Protein AF-A0A965MEK0-F1 (afdb_monomer)

Radius of gyration: 20.48 Å; Cα contacts (8 Å, |Δi|>4): 71; chains: 1; bounding box: 42×31×61 Å

Nearest PDB structures (foldseek):
  8tqe-assembly1_E  TM=5.462E-01  e=4.179E+00  Xenorhabdus nematophila
  7nna-assembly1_A  TM=4.034E-01  e=3.429E+00  Klebsiella pneumoniae
  8t9d-assembly1_Y  TM=3.726E-01  e=6.208E+00  Homo sapiens

Secondary structure (DSSP, 8-state):
-HHHHHHHHHHHHHHHHHHHHHHHHHHHHTT-EE-STT--EE-HHHHHHHHHHHHHHHHHHHHHHHHHHTTPPP--HHHHHHHHHHHS---

pLDDT: mean 85.06, std 15.3, range [48.62, 98.12]

Structure (mmCIF, N/CA/C/O backbone):
data_AF-A0A965MEK0-F1
#
_entry.id   AF-A0A965MEK0-F1
#
loop_
_atom_site.group_PDB
_atom_site.id
_atom_site.type_symbol
_atom_site.label_atom_id
_atom_site.label_alt_id
_atom_site.label_comp_id
_atom_site.label_asym_id
_atom_site.label_entity_id
_atom_site.label_seq_id
_atom_site.pdbx_PDB_ins_code
_atom_site.Cartn_x
_atom_site.Cartn_y
_atom_site.Cartn_z
_atom_site.occupancy
_atom_site.B_iso_or_equiv
_atom_site.auth_seq_id
_atom_site.auth_comp_id
_atom_site.auth_asym_id
_atom_site.auth_atom_id
_atom_site.pdbx_PDB_model_num
ATOM 1 N N . ILE A 1 1 ? -3.484 7.843 20.956 1.00 80.25 1 ILE A N 1
ATOM 2 C CA . ILE A 1 1 ? -2.481 8.043 19.875 1.00 80.25 1 ILE A CA 1
ATOM 3 C C . ILE A 1 1 ? -2.690 7.003 18.770 1.00 80.25 1 ILE A C 1
ATOM 5 O O . ILE A 1 1 ? -2.508 7.310 17.598 1.00 80.25 1 ILE A O 1
ATOM 9 N N . ASP A 1 2 ? -3.209 5.831 19.123 1.00 87.38 2 ASP A N 1
ATOM 10 C CA . ASP A 1 2 ? -3.276 4.631 18.278 1.00 87.38 2 ASP A CA 1
ATOM 11 C C . ASP A 1 2 ? -4.255 4.739 17.104 1.00 87.38 2 ASP A C 1
ATOM 13 O O . ASP A 1 2 ? -3.950 4.297 16.000 1.00 87.38 2 ASP A O 1
ATOM 17 N N . ILE A 1 3 ? -5.391 5.422 17.285 1.00 90.56 3 ILE A N 1
ATOM 18 C CA . ILE A 1 3 ? -6.338 5.716 16.190 1.00 90.56 3 ILE A CA 1
ATOM 19 C C . ILE A 1 3 ? -5.687 6.609 15.126 1.00 90.56 3 ILE A C 1
ATOM 21 O O . ILE A 1 3 ? -5.853 6.384 13.931 1.00 90.56 3 ILE A O 1
ATOM 25 N N . LEU A 1 4 ? -4.918 7.619 15.546 1.00 92.94 4 LEU A N 1
ATOM 26 C CA . LEU A 1 4 ? -4.230 8.507 14.608 1.00 92.94 4 LEU A CA 1
ATOM 27 C C . LEU A 1 4 ? -3.098 7.769 13.896 1.00 92.94 4 LEU A C 1
ATOM 29 O O . LEU A 1 4 ? -2.977 7.886 12.681 1.00 92.94 4 LEU A O 1
ATOM 33 N N . ALA A 1 5 ? -2.308 6.983 14.632 1.00 93.38 5 ALA A N 1
ATOM 34 C CA . ALA A 1 5 ? -1.231 6.180 14.064 1.00 93.38 5 ALA A CA 1
ATOM 35 C C . ALA A 1 5 ? -1.761 5.160 13.046 1.00 93.38 5 ALA A C 1
ATOM 37 O O . ALA A 1 5 ? -1.231 5.059 11.942 1.00 93.38 5 ALA A O 1
ATOM 38 N N . SER A 1 6 ? -2.845 4.454 13.378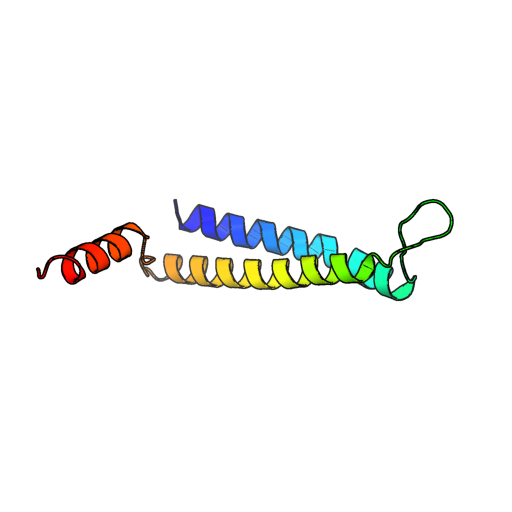 1.00 94.00 6 SER A N 1
ATOM 39 C CA . SER A 1 6 ? -3.469 3.488 12.469 1.00 94.00 6 SER A CA 1
ATOM 40 C C . SER A 1 6 ? -4.121 4.155 11.259 1.00 94.00 6 SER A C 1
ATOM 42 O O . SER A 1 6 ? -3.916 3.698 10.138 1.00 94.00 6 SER A O 1
ATOM 44 N N . GLY A 1 7 ? -4.807 5.286 11.445 1.00 96.44 7 GLY A N 1
ATOM 45 C CA . GLY A 1 7 ? -5.361 6.078 10.345 1.00 96.44 7 GLY A CA 1
ATOM 46 C C . GLY A 1 7 ? -4.291 6.613 9.387 1.00 96.44 7 GLY A C 1
ATOM 47 O O . GLY A 1 7 ? -4.443 6.503 8.170 1.00 96.44 7 GLY A O 1
ATOM 48 N N . LEU A 1 8 ? -3.183 7.135 9.922 1.00 97.25 8 LEU A N 1
ATOM 49 C CA . LEU A 1 8 ? -2.025 7.570 9.134 1.00 97.25 8 LEU A CA 1
ATOM 50 C C . LEU A 1 8 ? -1.373 6.398 8.399 1.00 97.25 8 LEU A C 1
ATOM 52 O O . LEU A 1 8 ? -1.020 6.552 7.233 1.00 97.25 8 LEU A O 1
ATOM 56 N N . GLY A 1 9 ? -1.261 5.234 9.044 1.00 96.94 9 GLY A N 1
ATOM 57 C CA . GLY A 1 9 ? -0.759 4.010 8.423 1.00 96.94 9 GLY A CA 1
ATOM 58 C C . GLY A 1 9 ? -1.594 3.601 7.210 1.00 96.94 9 GLY A C 1
ATOM 59 O O . GLY A 1 9 ? -1.045 3.436 6.121 1.00 96.94 9 GLY A O 1
ATOM 60 N N . VAL A 1 10 ? -2.923 3.530 7.354 1.00 97.94 10 VAL A N 1
ATOM 61 C CA . VAL A 1 10 ? -3.834 3.249 6.227 1.00 97.94 10 VAL A CA 1
ATOM 62 C C . VAL A 1 10 ? -3.620 4.255 5.102 1.00 97.94 10 VAL A C 1
ATOM 64 O O . VAL A 1 10 ? -3.385 3.863 3.961 1.00 97.94 10 VAL A O 1
ATOM 67 N N . TRP A 1 11 ? -3.674 5.549 5.418 1.00 98.06 11 TRP A N 1
ATOM 68 C CA . TRP A 1 11 ? -3.542 6.607 4.419 1.00 98.06 11 TRP A CA 1
ATOM 69 C C . TRP A 1 11 ? -2.203 6.539 3.671 1.00 98.06 11 TRP A C 1
ATOM 71 O O . TRP A 1 11 ? -2.171 6.625 2.442 1.00 98.06 11 TRP A O 1
ATOM 81 N N . PHE A 1 12 ? -1.106 6.332 4.397 1.00 97.94 12 PHE A N 1
ATOM 82 C CA . PHE A 1 12 ? 0.238 6.255 3.839 1.00 97.94 12 PHE A CA 1
ATOM 83 C C . PHE A 1 12 ? 0.388 5.067 2.885 1.00 97.94 12 PHE A C 1
ATOM 85 O O . PHE A 1 12 ? 0.790 5.246 1.736 1.00 97.94 12 PHE A O 1
ATOM 92 N N . PHE A 1 13 ? 0.008 3.862 3.317 1.00 97.94 13 PHE A N 1
ATOM 93 C CA . PHE A 1 13 ? 0.166 2.665 2.491 1.00 97.94 13 PHE A CA 1
ATOM 94 C C . PHE A 1 13 ? -0.793 2.626 1.299 1.00 97.94 13 PHE A C 1
ATOM 96 O O . PHE A 1 13 ? -0.395 2.189 0.220 1.00 97.94 13 PHE A O 1
ATOM 103 N N . VAL A 1 14 ? -2.013 3.155 1.441 1.00 97.94 14 VAL A N 1
ATOM 104 C CA . VAL A 1 14 ? -2.915 3.360 0.297 1.00 97.94 14 VAL A CA 1
ATOM 105 C C . VAL A 1 14 ? -2.302 4.339 -0.705 1.00 97.94 14 VAL A C 1
ATOM 107 O O . VAL A 1 14 ? -2.358 4.084 -1.904 1.00 97.94 14 VAL A O 1
ATOM 110 N N . SER A 1 15 ? -1.670 5.421 -0.241 1.00 97.50 15 SER A N 1
ATOM 111 C CA . SER A 1 15 ? -1.011 6.390 -1.129 1.00 97.50 15 SER A CA 1
ATOM 112 C C . SER A 1 15 ? 0.156 5.762 -1.898 1.00 97.50 15 SER A C 1
ATOM 114 O O . SER A 1 15 ? 0.280 5.989 -3.100 1.00 97.50 15 SER A O 1
ATOM 116 N N . ILE A 1 16 ? 0.966 4.921 -1.242 1.00 96.44 16 ILE A N 1
ATOM 117 C CA . ILE A 1 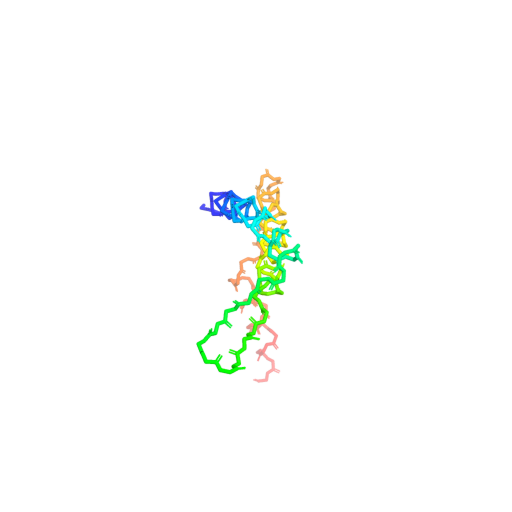16 ? 2.026 4.147 -1.910 1.00 96.44 16 ILE A CA 1
ATOM 118 C 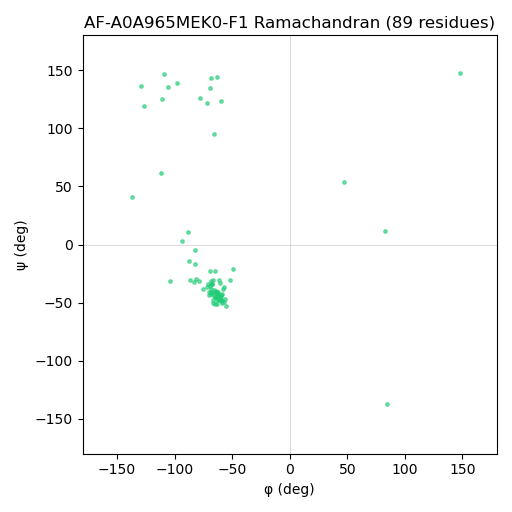C . ILE A 1 16 ? 1.428 3.200 -2.950 1.00 96.44 16 ILE A C 1
ATOM 120 O O . ILE A 1 16 ? 1.905 3.163 -4.081 1.00 96.44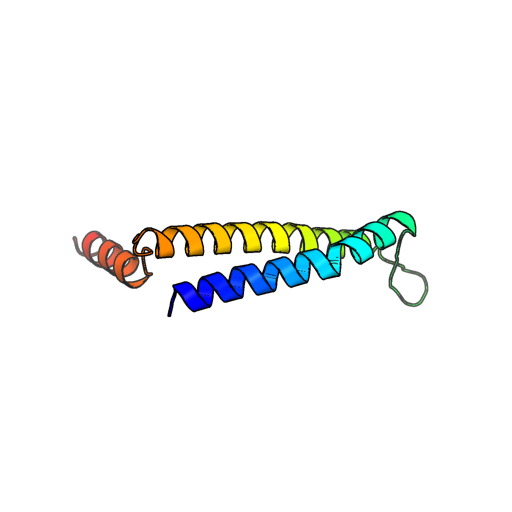 16 ILE A O 1
ATOM 124 N N . ALA A 1 17 ? 0.387 2.444 -2.590 1.00 96.44 17 ALA A N 1
ATOM 125 C CA . ALA A 1 17 ? -0.236 1.491 -3.502 1.00 96.44 17 ALA A CA 1
ATOM 126 C C . ALA A 1 17 ? -0.820 2.194 -4.738 1.00 96.44 17 ALA A C 1
ATOM 128 O O . ALA A 1 17 ? -0.587 1.755 -5.860 1.00 96.44 17 ALA A O 1
ATOM 129 N N . MET A 1 18 ? -1.519 3.315 -4.544 1.00 95.94 18 MET A N 1
ATOM 130 C CA . MET A 1 18 ? -2.078 4.119 -5.634 1.00 95.94 18 MET A CA 1
ATOM 131 C C . MET A 1 18 ? -0.989 4.701 -6.539 1.00 95.94 18 MET A C 1
ATOM 133 O O . MET A 1 18 ? -1.115 4.620 -7.756 1.00 95.94 18 MET A O 1
ATOM 137 N N . GLY A 1 19 ? 0.083 5.252 -5.960 1.00 95.06 19 GLY A N 1
ATOM 138 C CA . GLY A 1 19 ? 1.196 5.808 -6.733 1.00 95.06 19 GLY A CA 1
ATOM 139 C C . GLY A 1 19 ? 2.012 4.745 -7.474 1.00 95.06 19 GLY A C 1
ATOM 140 O O . GLY A 1 19 ? 2.481 4.995 -8.574 1.00 95.06 19 GLY A O 1
ATOM 141 N N . GLY A 1 20 ? 2.160 3.550 -6.899 1.00 92.56 20 GLY A N 1
ATOM 142 C CA . GLY A 1 20 ? 2.963 2.472 -7.478 1.00 92.56 20 GLY A CA 1
ATOM 143 C C . GLY A 1 20 ? 2.224 1.567 -8.467 1.00 92.56 20 GLY A C 1
ATOM 144 O O . GLY A 1 20 ? 2.876 0.802 -9.172 1.00 92.56 20 GLY A O 1
ATOM 145 N N . PHE A 1 21 ? 0.889 1.609 -8.523 1.00 94.75 21 PHE A N 1
ATOM 146 C CA . PHE A 1 21 ? 0.100 0.686 -9.346 1.00 94.75 21 PHE A CA 1
ATOM 147 C C . PHE A 1 21 ? 0.355 0.855 -10.848 1.00 94.75 21 PHE A C 1
ATOM 149 O O . PHE A 1 21 ? 0.634 -0.124 -11.541 1.00 94.75 21 PHE A O 1
ATOM 156 N N . GLU A 1 22 ? 0.269 2.088 -11.349 1.00 94.00 22 GLU A N 1
ATOM 157 C CA . GLU A 1 22 ? 0.453 2.388 -12.773 1.00 94.00 22 GLU A CA 1
ATOM 158 C C . GLU A 1 22 ? 1.900 2.117 -13.207 1.00 94.00 22 GLU A C 1
ATOM 160 O O . GLU A 1 22 ? 2.133 1.368 -14.156 1.00 94.00 22 GLU A O 1
ATOM 165 N N . ASP A 1 23 ? 2.868 2.607 -12.432 1.00 91.44 23 ASP A N 1
ATOM 166 C CA . ASP A 1 23 ? 4.300 2.393 -12.663 1.00 91.44 23 ASP A CA 1
ATOM 167 C C . ASP A 1 23 ? 4.702 0.911 -12.631 1.00 91.44 23 ASP A C 1
ATOM 169 O O . ASP A 1 23 ? 5.614 0.494 -13.350 1.00 91.44 23 ASP A O 1
ATOM 173 N N . MET A 1 24 ? 4.042 0.098 -11.800 1.00 94.50 24 MET A N 1
ATOM 174 C CA . MET A 1 24 ? 4.239 -1.350 -11.778 1.00 94.50 24 MET A CA 1
ATOM 175 C C . MET A 1 24 ? 3.742 -1.980 -13.080 1.00 94.50 24 MET A C 1
ATOM 177 O O . MET A 1 24 ? 4.474 -2.761 -13.686 1.00 94.50 24 MET A O 1
ATOM 181 N N . LEU A 1 25 ? 2.515 -1.663 -13.506 1.00 94.75 25 LEU A N 1
ATOM 182 C CA . LEU A 1 25 ? 1.921 -2.237 -14.716 1.00 94.75 25 LEU A CA 1
ATOM 183 C C . LEU A 1 25 ? 2.719 -1.874 -15.967 1.00 94.75 25 LEU A C 1
ATOM 185 O O . LEU A 1 25 ? 3.024 -2.756 -16.769 1.00 94.75 25 LEU A O 1
ATOM 189 N N . ILE A 1 26 ? 3.100 -0.604 -16.101 1.00 94.19 26 ILE A N 1
ATOM 190 C CA . ILE A 1 26 ? 3.928 -0.137 -17.216 1.00 94.19 26 ILE A CA 1
ATOM 191 C C . ILE A 1 26 ? 5.267 -0.878 -17.217 1.00 94.19 26 ILE A C 1
ATOM 193 O O . ILE A 1 26 ? 5.691 -1.350 -18.267 1.00 94.19 26 ILE A O 1
ATOM 197 N N . GLY A 1 27 ? 5.900 -1.053 -16.052 1.00 91.31 27 GLY A N 1
ATOM 198 C CA . GLY A 1 27 ? 7.166 -1.778 -15.937 1.00 91.31 27 GLY A CA 1
ATOM 199 C C . GLY A 1 27 ? 7.104 -3.215 -16.473 1.00 91.31 27 GLY A C 1
ATOM 200 O O . GLY A 1 27 ? 8.071 -3.679 -17.081 1.00 91.31 27 GLY A O 1
ATOM 201 N N . TRP A 1 28 ? 5.974 -3.908 -16.287 1.00 94.44 28 TRP A N 1
ATOM 202 C CA . TRP A 1 28 ? 5.744 -5.237 -16.870 1.00 94.44 28 TRP A CA 1
ATOM 203 C C . TRP A 1 28 ? 5.521 -5.200 -18.382 1.00 94.44 28 TRP A C 1
ATOM 205 O O . TRP A 1 28 ? 5.967 -6.115 -19.071 1.00 94.44 28 TRP A O 1
ATOM 215 N N . ASP A 1 29 ? 4.841 -4.173 -18.894 1.00 94.50 29 ASP A N 1
ATOM 216 C CA . ASP A 1 29 ? 4.541 -4.030 -20.324 1.00 94.50 29 ASP A CA 1
ATOM 217 C C . ASP A 1 29 ? 5.802 -3.725 -21.147 1.00 94.50 29 ASP A C 1
ATOM 219 O O . ASP A 1 29 ? 6.024 -4.304 -22.210 1.00 94.50 29 ASP A O 1
ATOM 223 N N . VAL A 1 30 ? 6.677 -2.862 -20.623 1.00 93.06 30 VAL A N 1
ATOM 224 C CA . VAL A 1 30 ? 7.877 -2.400 -21.340 1.00 93.06 30 VAL A CA 1
ATOM 225 C C . VAL A 1 30 ? 9.139 -3.217 -21.044 1.00 93.06 30 VAL A C 1
ATOM 227 O O . VAL A 1 30 ? 10.206 -2.865 -21.545 1.00 93.06 30 VAL A O 1
ATOM 230 N N . ASP A 1 31 ? 9.034 -4.288 -20.243 1.00 89.56 31 ASP A N 1
ATOM 231 C CA . ASP A 1 31 ? 10.173 -5.076 -19.737 1.00 89.56 31 ASP A CA 1
ATOM 232 C C . ASP A 1 31 ? 11.266 -4.150 -19.176 1.00 89.56 31 ASP A C 1
ATOM 234 O O . ASP A 1 31 ? 12.421 -4.182 -19.602 1.00 89.56 31 ASP A O 1
ATOM 238 N N . GLU A 1 32 ? 10.877 -3.263 -18.251 1.00 88.00 32 GLU A N 1
ATOM 239 C CA . GLU A 1 32 ? 11.755 -2.222 -17.710 1.00 88.00 32 GLU A CA 1
ATOM 240 C C . GLU A 1 32 ? 12.994 -2.835 -17.041 1.00 88.00 32 GLU A C 1
ATOM 242 O O . GLU A 1 32 ? 12.892 -3.655 -16.116 1.00 88.00 32 GLU A O 1
ATOM 247 N N . ARG A 1 33 ? 14.182 -2.420 -17.504 1.00 89.88 33 ARG A N 1
ATOM 248 C CA . ARG A 1 33 ? 15.468 -2.900 -16.987 1.00 89.88 33 ARG A CA 1
ATOM 249 C C . ARG A 1 33 ? 16.404 -1.757 -16.638 1.00 89.88 33 ARG A C 1
ATOM 251 O O . ARG A 1 33 ? 16.603 -0.848 -17.438 1.00 89.88 33 ARG A O 1
ATOM 258 N N . GLU A 1 34 ? 17.061 -1.879 -15.494 1.00 85.38 34 GLU A N 1
ATOM 259 C CA . GLU A 1 34 ? 18.104 -0.963 -15.031 1.00 85.38 34 GLU A CA 1
ATOM 260 C C . GLU A 1 34 ? 19.478 -1.646 -15.101 1.00 85.38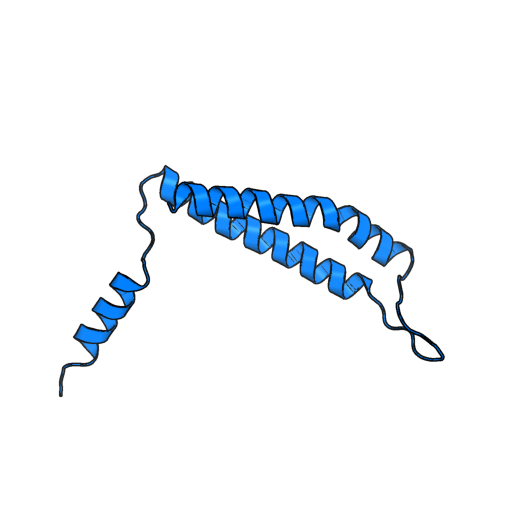 34 GLU A C 1
ATOM 262 O O . GLU A 1 34 ? 19.608 -2.865 -14.945 1.00 85.38 34 GLU A O 1
ATOM 267 N N . GLY A 1 35 ? 20.520 -0.859 -15.384 1.00 84.25 35 GLY A N 1
ATOM 268 C CA . GLY A 1 35 ? 21.909 -1.321 -15.447 1.00 84.25 35 GLY A CA 1
ATOM 269 C C . GLY A 1 35 ? 22.757 -0.566 -16.474 1.00 84.25 35 GLY A C 1
ATOM 270 O O . GLY A 1 35 ? 22.262 -0.142 -17.519 1.00 84.25 35 GLY A O 1
ATOM 271 N N . GLU A 1 36 ? 24.049 -0.416 -16.181 1.00 76.56 36 GLU A N 1
ATOM 272 C CA . GLU A 1 36 ? 25.058 0.162 -17.074 1.00 76.56 36 GLU A CA 1
ATOM 273 C C . GLU A 1 36 ? 25.971 -0.937 -17.658 1.00 76.56 36 GLU A C 1
ATOM 275 O O . GLU A 1 36 ? 26.408 -1.853 -16.959 1.00 76.56 36 GLU A O 1
ATOM 280 N N . GLY A 1 37 ? 26.257 -0.878 -18.965 1.00 74.56 37 GLY A N 1
ATOM 281 C CA . GLY A 1 37 ? 27.103 -1.865 -19.651 1.00 74.56 37 GLY A CA 1
ATOM 282 C C . GLY A 1 37 ? 26.367 -3.135 -20.119 1.00 74.56 37 GLY A C 1
ATOM 283 O O . GLY A 1 37 ? 25.298 -3.058 -20.717 1.00 74.56 37 GLY A O 1
ATOM 284 N N . SER A 1 38 ? 26.980 -4.313 -19.931 1.00 80.00 38 SER A N 1
ATOM 285 C CA . SER A 1 38 ? 26.531 -5.598 -20.519 1.00 80.00 38 SER A CA 1
ATOM 286 C C . SER A 1 38 ? 25.394 -6.292 -19.743 1.00 80.00 38 SER A C 1
ATOM 288 O O . SER A 1 38 ? 24.724 -7.176 -20.275 1.00 80.00 38 SER A O 1
ATOM 290 N N . ILE A 1 39 ? 25.149 -5.902 -18.486 1.00 82.12 39 ILE A N 1
ATOM 291 C CA . ILE A 1 39 ? 24.142 -6.526 -17.615 1.00 82.12 39 ILE A CA 1
ATOM 292 C C . ILE A 1 39 ? 22.997 -5.541 -17.382 1.00 82.12 39 ILE A C 1
ATOM 294 O O . ILE A 1 39 ? 23.214 -4.426 -16.920 1.00 82.12 39 ILE A O 1
ATOM 298 N N . ARG A 1 40 ? 21.771 -5.978 -17.683 1.00 86.94 40 ARG A N 1
ATOM 299 C CA . ARG A 1 40 ? 20.532 -5.238 -17.411 1.00 86.94 40 ARG A CA 1
ATOM 300 C C . ARG A 1 40 ? 19.587 -6.127 -16.620 1.00 86.94 40 ARG A C 1
ATOM 302 O O . ARG A 1 40 ? 19.211 -7.198 -17.106 1.00 86.94 40 ARG A O 1
ATOM 309 N N . VAL A 1 41 ? 19.233 -5.698 -15.414 1.00 89.81 41 VAL A N 1
ATOM 310 C CA . VAL A 1 41 ? 18.364 -6.447 -14.501 1.00 89.81 41 VAL A CA 1
ATOM 311 C C . VAL A 1 41 ? 16.927 -5.932 -14.586 1.00 89.81 41 VAL A C 1
ATOM 313 O O . VAL A 1 41 ? 16.726 -4.724 -14.688 1.00 89.81 41 VAL A O 1
ATOM 316 N N . PRO A 1 42 ? 15.924 -6.822 -14.577 1.00 90.31 42 PRO A N 1
ATOM 317 C CA . PRO A 1 42 ? 14.523 -6.417 -14.591 1.00 90.31 42 PRO A CA 1
ATOM 318 C C . PRO A 1 42 ? 14.125 -5.749 -13.268 1.00 90.31 42 PRO A C 1
ATOM 320 O O . PRO A 1 42 ? 14.431 -6.269 -12.194 1.00 90.31 42 PRO A O 1
ATOM 323 N N . VAL A 1 43 ? 13.410 -4.626 -13.346 1.00 91.25 43 VAL A N 1
ATOM 324 C CA . VAL A 1 43 ? 13.057 -3.780 -12.182 1.00 91.25 43 VAL A CA 1
ATOM 325 C C . VAL A 1 43 ? 11.600 -3.959 -11.767 1.00 91.25 43 VAL A C 1
ATOM 327 O O . VAL A 1 43 ? 11.259 -3.920 -10.582 1.00 91.25 43 VAL A O 1
ATOM 330 N N . TYR A 1 44 ? 10.735 -4.249 -12.738 1.00 91.62 44 TYR A N 1
ATOM 331 C CA . TYR A 1 44 ? 9.309 -4.502 -12.537 1.00 91.62 44 TYR A CA 1
ATOM 332 C C . TYR A 1 44 ? 8.967 -5.560 -11.459 1.00 91.62 44 TYR A C 1
ATOM 334 O O . TYR A 1 44 ? 7.945 -5.381 -10.779 1.00 91.62 44 TYR A O 1
ATOM 342 N N . PRO A 1 45 ? 9.784 -6.610 -11.176 1.00 92.75 45 PRO A N 1
ATOM 343 C CA . PRO A 1 45 ? 9.476 -7.531 -10.081 1.00 92.75 45 PRO A CA 1
ATOM 344 C C . PRO A 1 45 ? 9.545 -6.840 -8.717 1.00 92.75 45 PRO A C 1
ATOM 346 O O . PRO A 1 45 ? 8.696 -7.074 -7.861 1.00 92.75 45 PRO A O 1
ATOM 349 N N . VAL A 1 46 ? 10.516 -5.945 -8.521 1.00 94.12 46 VAL A N 1
ATOM 350 C CA . VAL A 1 46 ? 10.689 -5.204 -7.264 1.00 94.12 46 VAL A CA 1
ATOM 351 C C . VAL A 1 46 ? 9.504 -4.270 -7.038 1.00 94.12 46 VAL A C 1
ATOM 353 O O . VAL A 1 46 ? 8.932 -4.264 -5.948 1.00 94.12 46 VAL A O 1
ATOM 356 N N . ARG A 1 47 ? 9.067 -3.550 -8.082 1.00 93.44 47 ARG A N 1
ATOM 357 C CA . ARG A 1 47 ? 7.876 -2.682 -8.011 1.00 93.44 47 ARG A CA 1
ATOM 358 C C . ARG A 1 47 ? 6.622 -3.463 -7.616 1.00 93.44 47 ARG A C 1
ATOM 360 O O . ARG A 1 47 ? 5.843 -3.000 -6.788 1.00 93.44 47 ARG A O 1
ATOM 367 N N . SER A 1 48 ? 6.484 -4.686 -8.125 1.00 95.25 48 SER A N 1
ATOM 368 C CA . SER A 1 48 ? 5.364 -5.573 -7.785 1.00 95.25 48 SER A CA 1
ATOM 369 C C . SER A 1 48 ? 5.362 -5.994 -6.321 1.00 95.25 48 SER A C 1
ATOM 371 O O . SER A 1 48 ? 4.311 -6.021 -5.684 1.00 95.25 48 SER A O 1
ATOM 373 N N . VAL A 1 49 ? 6.541 -6.289 -5.769 1.00 96.06 49 VAL A N 1
ATOM 374 C CA . VAL A 1 49 ? 6.699 -6.623 -4.349 1.00 96.06 49 VAL A CA 1
ATOM 375 C C . VAL A 1 49 ? 6.339 -5.419 -3.478 1.00 96.06 49 VAL A C 1
ATOM 377 O O . VAL A 1 49 ? 5.568 -5.570 -2.533 1.00 96.06 49 VAL A O 1
ATOM 380 N N . ILE A 1 50 ? 6.821 -4.220 -3.819 1.00 94.88 50 ILE A N 1
ATOM 381 C CA . ILE A 1 50 ? 6.492 -2.984 -3.089 1.00 94.88 50 ILE A CA 1
ATOM 382 C C . ILE A 1 50 ? 4.978 -2.745 -3.090 1.00 94.88 50 ILE A C 1
ATOM 384 O O . ILE A 1 50 ? 4.397 -2.515 -2.030 1.00 94.88 50 ILE A O 1
ATOM 388 N N . PHE A 1 51 ? 4.329 -2.852 -4.251 1.00 96.62 51 PHE A N 1
ATOM 389 C CA . PHE A 1 51 ? 2.881 -2.699 -4.374 1.00 96.62 51 PHE A CA 1
ATOM 390 C C . PHE A 1 51 ? 2.113 -3.741 -3.545 1.00 96.62 51 PHE A C 1
ATOM 392 O O . PHE A 1 51 ? 1.210 -3.390 -2.784 1.00 96.62 51 PHE A O 1
ATOM 399 N N . ALA A 1 52 ? 2.503 -5.017 -3.629 1.00 97.06 52 ALA A N 1
ATOM 400 C CA . ALA A 1 52 ? 1.864 -6.092 -2.876 1.00 97.06 52 ALA A CA 1
ATOM 401 C C . ALA A 1 52 ? 1.981 -5.877 -1.359 1.00 97.06 52 ALA A C 1
ATOM 403 O O . ALA A 1 52 ? 0.981 -5.957 -0.644 1.00 97.06 52 ALA A O 1
ATOM 404 N N . PHE A 1 53 ? 3.175 -5.547 -0.859 1.00 97.56 53 PHE A N 1
ATOM 405 C CA . PHE A 1 53 ? 3.374 -5.272 0.565 1.00 97.56 53 PHE A CA 1
ATOM 406 C C . PHE A 1 53 ? 2.696 -3.978 1.015 1.00 97.56 53 PHE A C 1
ATOM 408 O O . PHE A 1 53 ? 2.219 -3.921 2.145 1.00 97.56 53 PHE A O 1
ATOM 415 N N . ALA A 1 54 ? 2.575 -2.966 0.153 1.00 97.38 54 ALA A N 1
ATOM 416 C CA . ALA A 1 54 ? 1.792 -1.776 0.465 1.00 97.38 54 ALA A CA 1
ATOM 417 C C . ALA A 1 54 ? 0.310 -2.122 0.683 1.00 97.38 54 ALA A C 1
ATOM 419 O O . ALA A 1 54 ? -0.278 -1.662 1.659 1.00 97.38 54 ALA A O 1
ATOM 420 N N . ILE A 1 55 ? -0.279 -2.990 -0.147 1.00 97.88 55 ILE A N 1
ATOM 421 C CA . ILE A 1 55 ? -1.660 -3.465 0.049 1.00 97.88 55 ILE A CA 1
ATOM 422 C C . ILE A 1 55 ? -1.797 -4.243 1.359 1.00 97.88 55 ILE A C 1
ATOM 424 O O . ILE A 1 55 ? -2.726 -3.988 2.126 1.00 97.88 55 ILE A O 1
ATOM 428 N N . VAL A 1 56 ? -0.884 -5.181 1.629 1.00 98.12 56 VAL A N 1
ATOM 429 C CA . VAL A 1 56 ? -0.917 -5.984 2.863 1.00 98.12 56 VAL A CA 1
ATOM 430 C C . VAL A 1 56 ? -0.812 -5.079 4.091 1.00 98.12 56 VAL A C 1
ATOM 432 O O . VAL A 1 56 ? -1.628 -5.186 5.003 1.00 98.12 56 VAL A O 1
ATOM 435 N N . SER A 1 57 ? 0.127 -4.134 4.097 1.00 97.69 57 SER A N 1
ATOM 436 C CA . SER A 1 57 ? 0.284 -3.168 5.186 1.00 97.69 57 SER A CA 1
ATOM 437 C C . SER A 1 57 ? -0.940 -2.266 5.344 1.00 97.69 57 SER A C 1
ATOM 439 O O . SER A 1 57 ? -1.395 -2.055 6.467 1.00 97.69 57 SER A O 1
ATOM 441 N N . ALA A 1 58 ? -1.526 -1.779 4.244 1.00 97.88 58 ALA A N 1
ATOM 442 C CA . ALA A 1 58 ? -2.763 -1.002 4.286 1.00 97.88 58 ALA A CA 1
ATOM 443 C C . ALA A 1 58 ? -3.907 -1.801 4.928 1.00 97.88 58 ALA A C 1
ATOM 445 O O . ALA A 1 58 ? -4.627 -1.265 5.770 1.00 97.88 58 ALA A O 1
ATOM 446 N N . ALA A 1 59 ? -4.042 -3.086 4.584 1.00 97.69 59 ALA A N 1
ATOM 447 C CA . ALA A 1 59 ? -5.038 -3.970 5.179 1.00 97.69 59 ALA A CA 1
ATOM 448 C C . ALA A 1 59 ? -4.796 -4.175 6.683 1.00 97.69 59 ALA A C 1
ATOM 450 O O . ALA A 1 59 ? -5.732 -4.047 7.470 1.00 97.69 59 ALA A O 1
ATOM 451 N N . THR A 1 60 ? -3.552 -4.412 7.106 1.00 96.94 60 THR A N 1
ATOM 452 C CA . THR A 1 60 ? -3.195 -4.556 8.528 1.00 96.94 60 THR A CA 1
ATOM 453 C C . THR A 1 60 ? -3.545 -3.303 9.327 1.00 96.94 60 THR A C 1
ATOM 455 O O . THR A 1 60 ? -4.208 -3.384 10.361 1.00 96.94 60 THR A O 1
ATOM 458 N N . TYR A 1 61 ? -3.165 -2.123 8.832 1.00 96.38 61 TYR A N 1
ATOM 459 C CA . TYR A 1 61 ? -3.502 -0.867 9.496 1.00 96.38 61 TYR A CA 1
ATOM 460 C C . TYR A 1 61 ? -5.004 -0.576 9.478 1.00 96.38 61 TYR A C 1
ATOM 462 O O . TYR A 1 61 ? -5.512 0.009 10.433 1.00 96.38 61 TYR A O 1
ATOM 470 N N . ALA A 1 62 ? -5.734 -1.021 8.452 1.00 96.25 62 ALA A N 1
ATOM 471 C CA . ALA A 1 62 ? -7.186 -0.894 8.408 1.00 96.25 62 ALA A CA 1
ATOM 472 C C . ALA A 1 62 ? -7.849 -1.775 9.471 1.00 96.25 62 ALA A C 1
ATOM 474 O O . ALA A 1 62 ? -8.750 -1.311 10.166 1.00 96.25 62 ALA A O 1
ATOM 475 N N . VAL A 1 63 ? 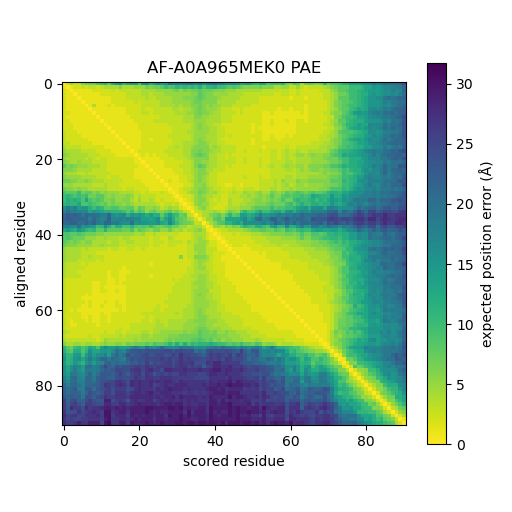-7.368 -3.009 9.653 1.00 95.25 63 VAL A N 1
ATOM 476 C CA . VAL A 1 63 ? -7.824 -3.900 10.729 1.00 95.25 63 VAL A CA 1
ATOM 477 C C . VAL A 1 63 ? -7.550 -3.276 12.098 1.00 95.25 63 VAL A C 1
ATOM 479 O O . VAL A 1 63 ? -8.456 -3.236 12.927 1.00 95.25 63 VAL A O 1
ATOM 482 N N . LEU A 1 64 ? -6.352 -2.725 12.323 1.00 93.38 64 LEU A N 1
ATOM 483 C CA . LEU A 1 64 ? -6.015 -2.028 13.570 1.00 93.38 64 LEU A CA 1
ATOM 484 C C . LEU A 1 64 ? -6.917 -0.813 13.813 1.00 93.38 64 LEU A C 1
ATOM 486 O O . LEU A 1 64 ? -7.431 -0.633 14.914 1.00 93.38 64 LEU A O 1
ATOM 490 N N . LEU A 1 65 ? -7.151 0.004 12.785 1.00 94.50 65 LEU A N 1
ATOM 491 C CA . LEU A 1 65 ? -8.017 1.174 12.884 1.00 94.50 65 LEU A CA 1
ATOM 492 C C . LEU A 1 65 ? -9.450 0.772 13.247 1.00 94.50 65 LEU A C 1
ATOM 494 O O . LEU A 1 65 ? -10.035 1.347 14.161 1.00 94.50 65 LEU A O 1
ATOM 498 N N . ILE A 1 66 ? -10.000 -0.236 12.563 1.00 93.69 66 ILE A N 1
ATOM 499 C CA . ILE A 1 66 ? -11.323 -0.799 12.862 1.00 93.69 66 ILE A CA 1
ATOM 500 C C . ILE A 1 66 ? -11.357 -1.284 14.312 1.00 93.69 66 ILE A C 1
ATOM 502 O O . ILE A 1 66 ? -12.253 -0.908 15.062 1.00 93.69 66 ILE A O 1
ATOM 506 N N . HIS A 1 67 ? -10.358 -2.055 14.733 1.00 91.12 67 HIS A N 1
ATOM 507 C CA . HIS A 1 67 ? -10.270 -2.573 16.092 1.00 91.12 67 HIS A CA 1
ATOM 508 C C . HIS A 1 67 ? -10.314 -1.457 17.148 1.00 91.12 67 HIS A C 1
ATOM 510 O O . HIS A 1 67 ? -11.119 -1.523 18.079 1.00 91.12 67 HIS A O 1
ATOM 516 N N . PHE A 1 68 ? -9.534 -0.387 16.964 1.00 89.44 68 PHE A N 1
ATOM 517 C CA . PHE A 1 68 ? -9.539 0.754 17.882 1.00 89.44 68 PHE A CA 1
ATOM 518 C C . PHE A 1 68 ? -10.847 1.551 17.856 1.00 89.44 68 PHE A C 1
ATOM 520 O O . PHE A 1 68 ? -11.278 2.046 18.897 1.00 89.44 68 PHE A O 1
ATOM 527 N N . LEU A 1 69 ? -11.506 1.667 16.699 1.00 89.81 69 LEU A N 1
ATOM 528 C CA . LEU A 1 69 ? -12.803 2.344 16.588 1.00 89.81 69 LEU A CA 1
ATOM 529 C C . LEU A 1 69 ? -13.922 1.584 17.312 1.00 89.81 69 LEU A C 1
ATOM 531 O O . LEU A 1 69 ? -14.807 2.214 17.888 1.00 89.81 69 LEU A O 1
ATOM 5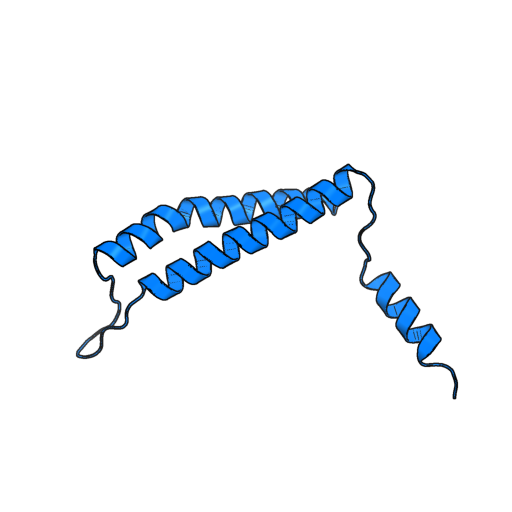35 N N . PHE A 1 70 ? -13.874 0.250 17.322 1.00 90.94 70 PHE A N 1
ATOM 536 C CA . PHE A 1 70 ? -14.850 -0.597 18.019 1.00 90.94 70 PHE A CA 1
ATOM 537 C C . PHE A 1 70 ? -14.485 -0.889 19.487 1.00 90.94 70 PHE A C 1
ATOM 539 O O . PHE A 1 70 ? -15.144 -1.701 20.133 1.00 90.94 70 PHE A O 1
ATOM 546 N N . GLY A 1 71 ? -13.485 -0.194 20.041 1.00 77.44 71 GLY A N 1
ATOM 547 C CA . GLY A 1 71 ? -13.137 -0.261 21.464 1.00 77.44 71 GLY A CA 1
ATOM 548 C C . GLY A 1 71 ? -12.248 -1.441 21.860 1.00 77.44 71 GLY A C 1
ATOM 549 O O . GLY A 1 71 ? -12.068 -1.686 23.051 1.00 77.44 71 GLY A O 1
ATOM 550 N N . GLY A 1 72 ? -11.675 -2.161 20.895 1.00 73.56 72 GLY A N 1
ATOM 551 C CA . GLY A 1 72 ? -10.656 -3.165 21.172 1.00 73.56 72 GLY A CA 1
ATOM 552 C C . GLY A 1 72 ? -9.341 -2.496 21.574 1.00 73.56 72 GLY A C 1
ATOM 553 O O . GLY A 1 72 ? -8.780 -1.704 20.813 1.00 73.56 72 GLY A O 1
ATOM 554 N N . GLN A 1 73 ? -8.828 -2.805 22.766 1.00 64.00 73 GLN A N 1
ATOM 555 C CA . GLN A 1 73 ? -7.467 -2.422 23.146 1.00 64.00 73 GLN A CA 1
ATOM 556 C C . GLN A 1 73 ? -6.494 -3.393 22.476 1.00 64.00 73 GLN A C 1
ATOM 558 O O . GLN A 1 73 ? -6.677 -4.605 22.567 1.00 64.00 73 GLN A O 1
ATOM 563 N N . ALA A 1 74 ? -5.511 -2.875 21.738 1.00 58.78 74 ALA A N 1
ATOM 564 C CA . ALA A 1 74 ? -4.460 -3.723 21.190 1.00 58.78 74 ALA A CA 1
ATOM 565 C C . ALA A 1 74 ? -3.677 -4.351 22.347 1.00 58.78 74 ALA A C 1
ATOM 567 O O . ALA A 1 74 ? -3.468 -3.699 23.370 1.00 58.78 74 ALA A O 1
ATOM 568 N N . ILE A 1 75 ? -3.248 -5.599 22.164 1.00 61.41 75 ILE A N 1
ATOM 569 C CA . ILE A 1 75 ? -2.287 -6.237 23.060 1.00 61.41 75 ILE A CA 1
ATOM 570 C C . ILE A 1 75 ? -0.983 -5.457 22.876 1.00 61.41 75 ILE A C 1
ATOM 572 O O . ILE A 1 75 ? -0.270 -5.636 21.891 1.00 61.41 75 ILE A O 1
ATOM 576 N N . THR A 1 76 ? -0.743 -4.483 23.747 1.00 62.75 76 THR A N 1
ATOM 577 C CA . THR A 1 76 ? 0.526 -3.759 23.804 1.00 62.75 76 THR A CA 1
ATOM 578 C C . THR A 1 76 ? 1.590 -4.741 24.295 1.00 62.75 76 THR A C 1
ATOM 580 O O . THR A 1 76 ? 1.307 -5.542 25.183 1.00 62.75 76 THR A O 1
ATOM 583 N N . GLU A 1 77 ? 2.821 -4.652 23.782 1.00 59.50 77 GLU A N 1
ATOM 584 C CA . GLU A 1 77 ? 3.989 -5.442 24.237 1.00 59.50 77 GLU A CA 1
ATOM 585 C C . GLU A 1 77 ? 4.176 -5.426 25.777 1.00 59.50 77 GLU A C 1
ATOM 587 O O . GLU A 1 77 ? 4.765 -6.336 26.357 1.00 59.50 77 GLU A O 1
ATOM 592 N N . GLU A 1 78 ? 3.610 -4.424 26.461 1.00 56.38 78 G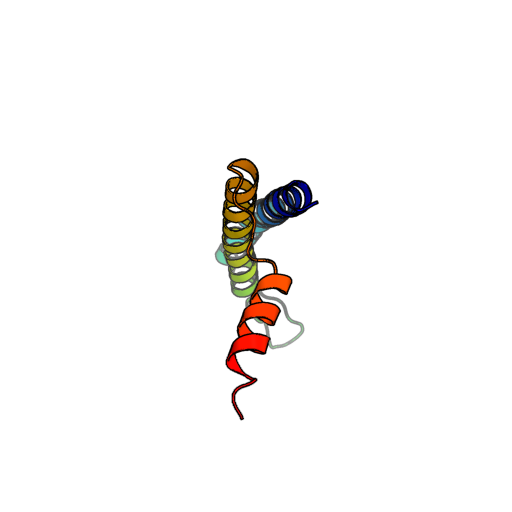LU A N 1
ATOM 593 C CA . GLU A 1 78 ? 3.542 -4.310 27.923 1.00 56.38 78 GLU A CA 1
ATOM 594 C C . GLU A 1 78 ? 2.758 -5.457 28.606 1.00 56.38 78 GLU A C 1
ATOM 596 O O . GLU A 1 78 ? 3.094 -5.842 29.727 1.00 56.38 78 GLU A O 1
ATOM 601 N N . GLU A 1 79 ? 1.747 -6.044 27.949 1.00 55.06 79 GLU A N 1
ATOM 602 C CA . GLU A 1 79 ? 1.035 -7.237 28.443 1.00 55.06 79 GLU A CA 1
ATOM 603 C C . GLU A 1 79 ? 1.766 -8.545 28.102 1.00 55.06 79 GLU A C 1
ATOM 605 O O . GLU A 1 79 ? 1.750 -9.477 28.909 1.00 55.06 79 GLU A O 1
ATOM 610 N N . GLU A 1 80 ? 2.474 -8.610 26.971 1.00 55.47 80 GLU A N 1
ATOM 611 C CA . GLU A 1 80 ? 3.243 -9.797 26.564 1.00 55.47 80 GLU A CA 1
ATOM 612 C C . GLU A 1 80 ? 4.450 -10.029 27.493 1.00 55.47 80 GLU A C 1
ATOM 614 O O . GLU A 1 80 ? 4.634 -11.133 28.012 1.00 55.47 80 GLU A O 1
ATOM 619 N N . GLY A 1 81 ? 5.176 -8.964 27.863 1.00 53.50 81 GLY A N 1
ATOM 620 C CA . GLY A 1 81 ? 6.246 -9.040 28.870 1.00 53.50 81 GLY A CA 1
ATOM 621 C C . GLY A 1 81 ? 5.752 -9.391 30.284 1.00 53.50 81 GLY A C 1
ATOM 622 O O . GLY A 1 81 ? 6.500 -9.927 31.109 1.00 53.50 81 GLY A O 1
ATOM 623 N N . ARG A 1 82 ? 4.472 -9.143 30.592 1.00 53.97 82 ARG A N 1
ATOM 624 C CA . ARG A 1 82 ? 3.858 -9.536 31.871 1.00 53.97 82 ARG A CA 1
ATOM 625 C C . ARG A 1 82 ? 3.485 -11.017 31.912 1.00 53.97 82 ARG A C 1
ATOM 627 O O . ARG A 1 82 ? 3.525 -11.616 32.982 1.00 53.97 82 ARG A O 1
ATOM 634 N N . HIS A 1 83 ? 3.135 -11.608 30.773 1.00 53.78 83 HIS A N 1
ATOM 635 C CA . HIS A 1 83 ? 2.867 -13.042 30.681 1.00 53.78 83 HIS A CA 1
ATOM 636 C C . HIS A 1 83 ? 4.170 -13.857 30.714 1.00 53.78 83 HIS A C 1
ATOM 638 O O . HIS A 1 83 ? 4.234 -14.864 31.418 1.00 53.78 83 HIS A O 1
ATOM 644 N N . GLU A 1 84 ? 5.241 -13.372 30.079 1.00 57.12 84 GLU A N 1
ATOM 645 C CA . GLU A 1 84 ? 6.552 -14.040 30.096 1.00 57.12 84 GLU A CA 1
ATOM 646 C C . GLU A 1 84 ? 7.215 -14.018 31.492 1.00 57.12 84 GLU A C 1
ATOM 648 O O . GLU A 1 84 ? 7.787 -15.011 31.946 1.00 57.12 84 GLU A O 1
ATOM 653 N N . THR A 1 85 ? 7.075 -12.916 32.240 1.00 56.31 85 THR A N 1
ATOM 654 C CA . THR A 1 85 ? 7.655 -12.791 33.596 1.00 56.31 85 THR A CA 1
ATOM 655 C C . THR A 1 85 ? 6.990 -13.684 34.647 1.00 56.31 85 THR A C 1
ATOM 657 O O . THR A 1 85 ? 7.623 -14.009 35.654 1.00 56.31 85 THR A O 1
ATOM 660 N N . VAL A 1 86 ? 5.738 -14.104 34.432 1.00 58.84 86 VAL A N 1
ATOM 661 C CA . VAL A 1 86 ? 5.022 -15.009 35.349 1.00 58.84 86 VAL A CA 1
ATOM 662 C C . VAL A 1 86 ? 5.316 -16.479 35.030 1.00 58.84 86 VAL A C 1
ATOM 664 O O . VAL A 1 86 ? 5.372 -17.294 35.949 1.00 58.84 86 VAL A O 1
ATOM 667 N N . GLU A 1 87 ? 5.574 -16.825 33.766 1.00 60.62 87 GLU A N 1
ATOM 668 C CA . GLU A 1 87 ? 5.895 -18.200 33.352 1.00 60.62 87 GLU A CA 1
ATOM 669 C C . GLU A 1 87 ? 7.373 -18.568 33.592 1.00 60.62 87 GLU A C 1
ATOM 671 O O . GLU A 1 87 ? 7.688 -19.715 33.908 1.00 60.62 87 GLU A O 1
ATOM 676 N N . GLY A 1 88 ? 8.285 -17.590 33.533 1.00 55.50 88 GLY A N 1
ATOM 677 C CA . GLY A 1 88 ? 9.724 -17.801 33.733 1.00 55.50 88 GLY A CA 1
ATOM 678 C C . GLY A 1 88 ? 10.209 -17.857 35.190 1.00 55.50 88 GLY A C 1
ATOM 679 O O . GLY A 1 88 ? 11.387 -18.117 35.419 1.00 55.50 88 GLY A O 1
ATOM 680 N N . SER A 1 89 ? 9.344 -17.618 36.183 1.00 58.09 89 SER A N 1
ATOM 681 C CA . SER A 1 89 ? 9.711 -17.585 37.611 1.00 58.09 89 SER A CA 1
ATOM 682 C C . SER A 1 89 ? 9.100 -18.762 38.370 1.00 58.09 89 SER A C 1
ATOM 684 O O . SER A 1 89 ? 8.261 -18.603 39.257 1.00 58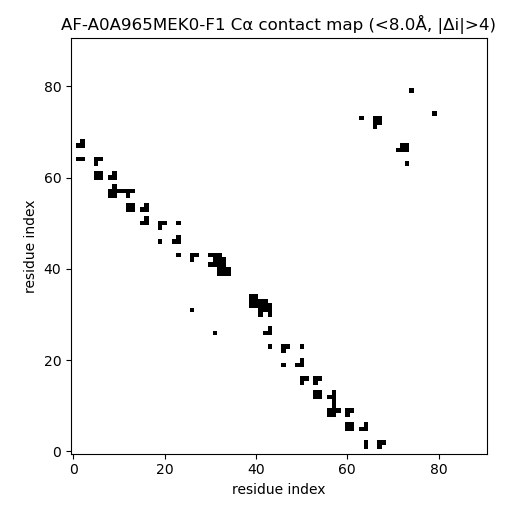.09 89 SER A O 1
ATOM 686 N N . GLN A 1 90 ? 9.481 -19.973 37.967 1.00 57.62 90 GLN A N 1
ATOM 687 C CA . GLN A 1 90 ? 9.187 -21.215 38.688 1.00 57.62 90 GLN A CA 1
ATOM 688 C C . GLN A 1 90 ? 10.411 -22.143 38.734 1.00 57.62 90 GLN A C 1
ATOM 690 O O . GLN A 1 90 ? 10.236 -23.344 38.572 1.00 57.62 90 GLN A O 1
ATOM 695 N N . ILE A 1 91 ? 11.626 -21.616 38.960 1.00 48.62 91 ILE A N 1
ATOM 696 C CA . ILE A 1 91 ? 12.738 -22.300 39.663 1.00 48.62 91 ILE A CA 1
ATOM 697 C C . ILE A 1 91 ? 13.606 -21.242 40.350 1.00 48.62 91 ILE A C 1
ATOM 699 O O . ILE A 1 91 ? 13.982 -20.269 39.661 1.00 48.62 91 ILE A O 1
#

Foldseek 3Di:
DQLVVLVVQLVVLVVLLVVLVVVLVVLVVVQDWDDDDPDTDRDSVVSVVSNVVSVVSNVVSVVSNVCVVVPHDPPDVVVVVVVVVVVPPDD

Mean predicted aligned error: 9.84 Å

Solvent-accessible surface area (backbone atoms only — not comparable to full-atom values): 5016 Å² total; per-residue (Å²): 114,64,57,59,52,21,48,50,42,23,54,50,23,46,50,49,26,64,66,36,48,60,62,24,53,50,22,61,74,69,65,34,59,52,68,79,84,96,55,68,46,75,45,30,66,59,42,46,50,54,33,52,50,22,50,52,50,18,50,53,22,44,52,50,29,51,37,47,73,74,69,48,79,75,89,48,69,74,57,55,58,54,55,51,60,63,70,71,66,81,126

Sequence (91 aa):
IDILASGLGVWFFVSIAMGGFEDMLIGWDVDEREGEGSIRVPVYPVRSVIFAFAIVSAATYAVLLIHFLFGGQAITEEEEGRHETVEGSQI